Protein AF-A0A182SLU6-F1 (afdb_monomer)

Sequence (155 aa):
MRIFDRDQPFTFQLGAGQVIKGWDQGLTDMCVGEKRKLTIPPELGYGDRGAGNVIPGGATLLFDVELINIGDSPPTTNVFKEIDENKDMQLSREEVSEYLKKQMVAADGGQESEDIKNMIAEHDKLVEEIFQHEDKDKNGYISHDEFSGPKHDEL

InterPro domains:
  IPR001179 FKBP-type peptidyl-prolyl cis-trans isomerase domain [PF00254] (5-68)
  IPR001179 FKBP-type peptidyl-prolyl cis-trans isomerase domain [PS50059] (1-71)
  IPR002048 EF-hand domain [PF13499] (78-147)
  IPR002048 EF-hand domain [PS50222] (78-106)
  IPR002048 EF-hand domain [PS50222] (122-155)
  IPR011992 EF-hand domain pair [SSF47473] (78-148)
  IPR018247 EF-Hand 1, calcium-binding site [PS00018] (135-147)
  IPR046357 Peptidyl-prolyl cis-trans isomerase domain superfamily [G3DSA:3.10.50.40] (2-72)
  IPR052273 Peptidyl-prolyl cis-trans isomerase FKBP [PTHR46222] (6-155)

Mean predicted aligned error: 14.25 Å

Secondary structure (DSSP, 8-state):
-EETT-SS-----TTTTSS-HHHHHHTTTPPTT-EEEEEE-GGGTTGGG-BTTTB-TTPPEEEEEE-----SSS----HHHHH-SS-SSEE-HHHHHHHHHHHHHHHH----STHHHHHHHHHHHHHHHHHHHH-SS-SSSEETTT--S------

Solvent-accessible surface area (backbone atoms only — not comparable to full-atom values): 9344 Å² total; per-residue (Å²): 52,38,37,82,96,42,99,60,74,50,86,79,66,83,69,70,73,80,58,46,58,38,52,44,62,69,57,59,94,66,51,72,72,39,72,49,77,47,81,28,52,17,89,32,51,52,27,71,74,23,50,84,94,81,36,62,48,58,44,68,45,78,42,55,36,33,33,66,63,85,70,100,55,76,79,63,56,35,51,58,67,70,35,31,78,87,67,79,68,46,37,45,65,64,35,52,47,51,48,53,50,53,55,52,59,74,72,64,80,78,80,94,54,77,63,56,60,55,49,51,55,52,49,54,50,51,52,51,54,48,45,71,70,32,27,79,86,68,81,74,43,33,38,70,84,45,51,84,66,57,63,55,82,80,124

Foldseek 3Di:
DDWPPDPDDDDDDQCPPPAFQQCSPVVPPDDAFDKDKGWAFQVRHVAQPADPPPGHHRDTDITIDHRHDDDPDDPLPQVQVVLPPVPPQKHALVSQLVVVVVVVCVPPVDDDDVVVVVVVVVSNVVSVVCCVQQVPVPPRIHGPVSDPGRRDDDD

Organism: NCBI:txid74869

pLDDT: mean 81.55, std 14.19, range [39.69, 96.81]

Nearest PDB structures (foldseek):
  6m4w-assembly1_D  TM=9.367E-01  e=2.275E-07  Homo sapiens
  2pbc-assembly4_D  TM=9.710E-01  e=5.384E-07  Homo sapiens
  4nnr-assembly2_B  TM=9.657E-01  e=4.716E-07  Homo sapiens
  6m4v-assembly2_D  TM=9.275E-01  e=3.168E-07  Homo sapiens
  1bl4-assembly1_B  TM=9.309E-01  e=3.933E-06  Homo sapiens

Radius of gyration: 21.14 Å; Cα contacts (8 Å, |Δi|>4): 195; chains: 1; bounding box: 41×42×50 Å

Structure (mmCIF, N/CA/C/O backbone):
data_AF-A0A182SLU6-F1
#
_entry.id   AF-A0A182SLU6-F1
#
loop_
_atom_site.group_PDB
_atom_site.id
_atom_site.type_symbol
_atom_site.label_atom_id
_atom_site.label_alt_id
_atom_site.label_comp_id
_atom_site.label_asym_id
_atom_site.label_entity_id
_atom_site.label_seq_id
_atom_site.pdbx_PDB_ins_code
_atom_site.Cartn_x
_atom_site.Cartn_y
_atom_site.Cartn_z
_atom_site.occupancy
_atom_site.B_iso_or_equiv
_atom_site.auth_seq_id
_atom_site.auth_comp_id
_atom_site.auth_asym_id
_atom_site.auth_atom_id
_atom_site.pdbx_PDB_model_num
ATOM 1 N N . MET A 1 1 ? 4.290 -8.601 -8.126 1.00 80.31 1 MET A N 1
ATOM 2 C CA . MET A 1 1 ? 5.399 -8.922 -9.063 1.00 80.31 1 MET A CA 1
ATOM 3 C C . MET A 1 1 ? 6.720 -9.014 -8.307 1.00 80.31 1 MET A C 1
ATOM 5 O O . MET A 1 1 ? 6.915 -8.239 -7.387 1.00 80.31 1 MET A O 1
ATOM 9 N N . ARG A 1 2 ? 7.632 -9.925 -8.664 1.00 79.75 2 ARG A N 1
AT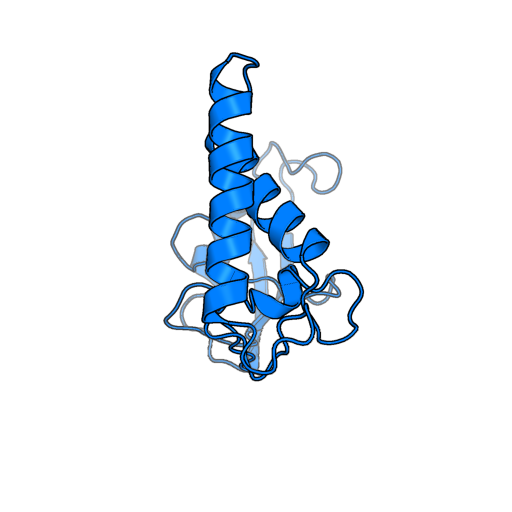OM 10 C CA . ARG A 1 2 ? 8.998 -9.995 -8.114 1.00 79.75 2 ARG A CA 1
ATOM 11 C C . ARG A 1 2 ? 10.005 -9.438 -9.116 1.00 79.75 2 ARG A C 1
ATOM 13 O O . ARG A 1 2 ? 9.843 -9.636 -10.316 1.00 79.75 2 ARG A O 1
ATOM 20 N N . ILE A 1 3 ? 11.054 -8.793 -8.616 1.00 80.81 3 ILE A N 1
ATOM 21 C CA . ILE A 1 3 ? 12.229 -8.374 -9.390 1.00 80.81 3 ILE A CA 1
ATOM 22 C C . ILE A 1 3 ? 13.418 -9.070 -8.749 1.00 80.81 3 ILE A C 1
ATOM 24 O O . ILE A 1 3 ? 13.543 -9.015 -7.531 1.00 80.81 3 ILE A O 1
ATOM 28 N N . PHE A 1 4 ? 14.269 -9.742 -9.518 1.00 70.50 4 PHE A N 1
ATOM 29 C CA . PHE A 1 4 ? 15.308 -10.594 -8.922 1.00 70.50 4 PHE A CA 1
ATOM 30 C C . PHE A 1 4 ? 16.335 -9.827 -8.071 1.00 70.50 4 PHE A C 1
ATOM 32 O O . PHE A 1 4 ? 16.836 -10.387 -7.103 1.00 70.50 4 PHE A O 1
ATOM 39 N N . ASP A 1 5 ? 16.565 -8.543 -8.355 1.00 67.12 5 ASP A N 1
ATOM 40 C CA . ASP A 1 5 ? 17.417 -7.661 -7.542 1.00 67.12 5 ASP A CA 1
ATOM 41 C C . ASP A 1 5 ? 16.705 -7.033 -6.325 1.00 67.12 5 ASP A C 1
ATOM 43 O O . ASP A 1 5 ? 17.300 -6.231 -5.605 1.00 67.12 5 ASP A O 1
ATOM 47 N N . ARG A 1 6 ? 15.422 -7.344 -6.081 1.00 64.44 6 ARG A N 1
ATOM 48 C CA . ARG A 1 6 ? 14.666 -6.858 -4.914 1.00 64.44 6 ARG A CA 1
ATOM 49 C C . ARG A 1 6 ? 14.105 -8.029 -4.110 1.00 64.44 6 ARG A C 1
ATOM 51 O O . ARG A 1 6 ? 13.367 -8.859 -4.634 1.00 64.44 6 ARG A O 1
ATOM 58 N N . ASP A 1 7 ? 14.401 -8.054 -2.812 1.00 57.81 7 ASP A N 1
ATOM 59 C CA . ASP A 1 7 ? 13.961 -9.136 -1.919 1.00 57.81 7 ASP A CA 1
ATOM 60 C C . ASP A 1 7 ? 12.443 -9.167 -1.674 1.00 57.81 7 ASP A C 1
ATOM 62 O O . ASP A 1 7 ? 11.914 -10.206 -1.281 1.00 57.81 7 ASP A O 1
ATOM 66 N N . GLN A 1 8 ? 11.722 -8.068 -1.934 1.00 70.19 8 GLN A N 1
ATOM 67 C CA . GLN A 1 8 ? 10.278 -7.981 -1.702 1.00 70.19 8 GLN A CA 1
ATOM 68 C C . GLN A 1 8 ? 9.458 -7.849 -2.996 1.00 70.19 8 GLN A C 1
ATOM 70 O O . GLN A 1 8 ? 9.860 -7.116 -3.910 1.00 70.19 8 GLN A O 1
ATOM 75 N N . PRO A 1 9 ? 8.288 -8.519 -3.079 1.00 75.06 9 PRO A N 1
ATOM 76 C CA . PRO A 1 9 ? 7.317 -8.291 -4.139 1.00 75.06 9 PRO A CA 1
ATOM 77 C C . PRO A 1 9 ? 6.870 -6.829 -4.208 1.00 75.06 9 PRO A C 1
ATOM 79 O O . PRO A 1 9 ? 6.657 -6.169 -3.197 1.00 75.06 9 PRO A O 1
ATOM 82 N N . PHE A 1 10 ? 6.688 -6.343 -5.426 1.00 80.31 10 PHE A N 1
ATOM 83 C CA . PHE A 1 10 ? 6.166 -5.027 -5.744 1.00 80.31 10 PHE A CA 1
ATOM 84 C C . PHE A 1 10 ? 4.777 -5.150 -6.381 1.00 80.31 10 PHE A C 1
ATOM 86 O O . PHE A 1 10 ? 4.582 -5.957 -7.300 1.00 80.31 10 PHE A O 1
ATOM 93 N N . THR A 1 11 ? 3.831 -4.339 -5.910 1.00 83.44 11 THR A N 1
ATOM 94 C CA . THR A 1 11 ? 2.442 -4.301 -6.386 1.00 83.44 11 THR A CA 1
ATOM 95 C C . THR A 1 11 ? 2.133 -2.918 -6.941 1.00 83.44 11 THR A C 1
ATOM 97 O O . THR A 1 11 ? 2.497 -1.911 -6.340 1.00 83.44 11 THR A O 1
ATOM 100 N N . PHE A 1 12 ? 1.483 -2.874 -8.099 1.00 83.31 12 PHE A N 1
ATOM 101 C CA . PHE A 1 12 ? 1.095 -1.644 -8.782 1.00 83.31 12 PHE A CA 1
ATOM 102 C C . PHE A 1 12 ? -0.074 -1.928 -9.727 1.00 83.31 12 PHE A C 1
ATOM 104 O O . PHE A 1 12 ? -0.305 -3.080 -10.104 1.00 83.31 12 PHE A O 1
ATOM 111 N N . GLN A 1 13 ? -0.786 -0.878 -10.131 1.00 83.56 13 GLN A N 1
ATOM 112 C CA . GLN A 1 13 ? -1.816 -0.976 -11.156 1.00 83.56 13 GLN A CA 1
ATOM 113 C C . GLN A 1 13 ? -1.193 -0.834 -12.549 1.00 83.56 13 GLN A C 1
ATOM 115 O O . GLN A 1 13 ? -0.632 0.211 -12.890 1.00 83.56 13 GLN A O 1
ATOM 120 N N . LEU A 1 14 ? -1.307 -1.886 -13.362 1.00 85.75 14 LEU A N 1
ATOM 121 C CA . LEU A 1 14 ? -0.772 -1.908 -14.721 1.00 85.75 14 LEU A CA 1
ATOM 122 C C . LEU A 1 14 ? -1.550 -0.955 -15.640 1.00 85.75 14 LEU A C 1
ATOM 124 O O . LEU A 1 14 ? -2.778 -1.000 -15.692 1.00 85.75 14 LEU A O 1
ATOM 128 N N . GLY A 1 15 ? -0.830 -0.104 -16.375 1.00 84.00 15 GLY A N 1
ATOM 129 C CA . GLY A 1 15 ? -1.415 0.814 -17.360 1.00 84.00 15 GLY A CA 1
ATOM 130 C C . GLY A 1 15 ? -1.984 2.109 -16.772 1.00 84.00 15 GLY A C 1
ATOM 131 O O . GLY A 1 15 ? -2.531 2.926 -17.510 1.00 84.00 15 GLY A O 1
ATOM 132 N N . ALA A 1 16 ? -1.843 2.323 -15.461 1.00 86.69 16 ALA A N 1
ATOM 133 C CA . ALA A 1 16 ? -2.260 3.550 -14.784 1.00 86.69 16 ALA A CA 1
ATOM 134 C C . ALA A 1 16 ? -1.161 4.633 -14.751 1.00 86.69 16 ALA A C 1
ATOM 136 O O . ALA A 1 16 ? -1.372 5.699 -14.175 1.00 86.69 16 ALA A O 1
ATOM 137 N N . GLY A 1 17 ? 0.024 4.381 -15.324 1.00 85.81 17 GLY A N 1
ATOM 138 C CA . GLY A 1 17 ? 1.152 5.315 -15.273 1.00 85.81 17 GLY A CA 1
ATOM 139 C C . GLY A 1 17 ? 1.808 5.428 -13.894 1.00 85.81 17 GLY A C 1
ATOM 140 O O . GLY A 1 17 ? 2.520 6.396 -13.638 1.00 85.81 17 GLY A O 1
ATOM 141 N N . GLN A 1 18 ? 1.571 4.464 -12.996 1.00 81.25 18 GLN A N 1
ATOM 142 C CA . GLN A 1 18 ? 2.176 4.421 -11.656 1.00 81.25 18 GLN A CA 1
ATOM 143 C C . GLN A 1 18 ? 3.656 4.008 -11.678 1.00 81.25 18 GLN A C 1
ATOM 145 O O . GLN A 1 18 ? 4.382 4.215 -10.707 1.00 81.25 18 GLN A O 1
ATOM 150 N N . VAL A 1 19 ? 4.104 3.412 -12.783 1.00 89.50 19 VAL A N 1
ATOM 151 C CA . VAL A 1 19 ? 5.470 2.924 -12.994 1.00 89.50 19 VAL A CA 1
ATOM 152 C C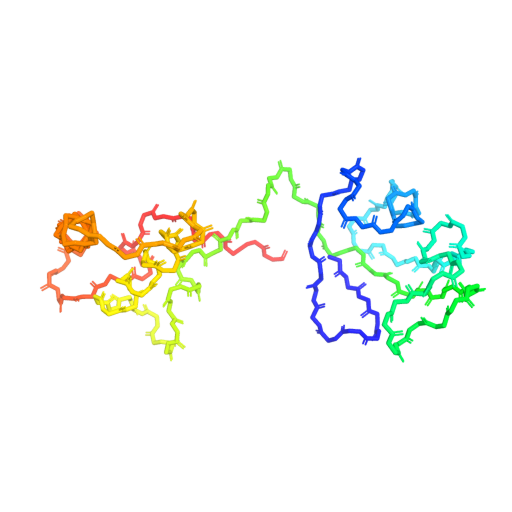 . VAL A 1 19 ? 6.061 3.522 -14.272 1.00 89.50 19 VAL A C 1
ATOM 154 O O . VAL A 1 19 ? 5.397 4.245 -15.015 1.00 89.50 19 VAL A O 1
ATOM 157 N N . ILE A 1 20 ? 7.338 3.234 -14.542 1.00 92.56 20 ILE A N 1
ATOM 158 C CA . ILE A 1 20 ? 7.973 3.638 -15.801 1.00 92.56 20 ILE A CA 1
ATOM 159 C C . ILE A 1 20 ? 7.216 3.050 -17.000 1.00 92.56 20 ILE A C 1
ATOM 161 O O . ILE A 1 20 ? 6.735 1.917 -16.954 1.00 92.56 20 ILE A O 1
ATOM 165 N N . LYS A 1 21 ? 7.155 3.799 -18.105 1.00 92.31 21 LYS A N 1
ATOM 166 C CA . LYS A 1 21 ? 6.387 3.412 -19.303 1.00 92.31 21 LYS A CA 1
ATOM 167 C C . LYS A 1 21 ? 6.779 2.037 -19.843 1.00 92.31 21 LYS A C 1
ATOM 169 O O . LYS A 1 21 ? 5.924 1.302 -20.324 1.00 92.31 21 LYS A O 1
ATOM 174 N N . GLY A 1 22 ? 8.060 1.680 -19.749 1.00 93.62 22 GLY A N 1
ATOM 175 C CA . GLY A 1 22 ? 8.554 0.375 -20.180 1.00 93.62 22 GLY A CA 1
ATOM 176 C C . GLY A 1 22 ? 7.975 -0.798 -19.385 1.00 93.62 22 GLY A C 1
ATOM 177 O O . GLY A 1 22 ? 7.862 -1.887 -19.933 1.00 93.62 22 GLY A O 1
ATOM 178 N N . TRP A 1 23 ? 7.573 -0.597 -18.127 1.00 93.00 23 TRP A N 1
ATOM 179 C CA . TRP A 1 23 ? 6.860 -1.618 -17.350 1.00 93.00 23 TRP A CA 1
ATOM 180 C C . TRP A 1 23 ? 5.389 -1.673 -17.723 1.00 93.00 23 TRP A C 1
ATOM 182 O O . TRP A 1 23 ? 4.889 -2.758 -18.001 1.00 93.00 23 TRP A O 1
ATOM 192 N N . ASP A 1 24 ? 4.733 -0.515 -17.810 1.00 90.50 24 ASP A N 1
ATOM 193 C CA . ASP A 1 24 ? 3.326 -0.438 -18.215 1.00 90.50 24 ASP A CA 1
ATOM 194 C C . ASP A 1 24 ? 3.071 -1.099 -19.575 1.00 90.50 24 ASP A C 1
ATOM 196 O O . ASP A 1 24 ? 2.019 -1.690 -19.780 1.00 90.50 24 ASP A O 1
ATOM 200 N N . GLN A 1 25 ? 4.045 -1.035 -20.486 1.00 92.00 25 GLN A N 1
ATOM 201 C CA . GLN A 1 25 ? 3.979 -1.692 -21.793 1.00 92.00 25 GLN A CA 1
ATOM 202 C C . GLN A 1 25 ? 4.559 -3.112 -21.785 1.00 92.00 25 GLN A C 1
ATOM 204 O O . GLN A 1 25 ? 4.029 -3.998 -22.440 1.00 92.00 25 GLN A O 1
ATOM 209 N N . GLY A 1 26 ? 5.671 -3.347 -21.085 1.00 90.56 26 GLY A N 1
ATOM 210 C CA . GLY A 1 26 ? 6.402 -4.618 -21.150 1.00 90.56 26 GLY A CA 1
ATOM 211 C C . GLY A 1 26 ? 5.775 -5.755 -20.343 1.00 90.56 26 GLY A C 1
ATOM 212 O O . GLY A 1 26 ? 6.116 -6.922 -20.557 1.00 90.56 26 GLY A O 1
ATOM 213 N N . LEU A 1 27 ? 4.877 -5.429 -19.414 1.00 91.50 27 LEU A N 1
ATOM 214 C CA . LEU A 1 27 ? 4.231 -6.384 -18.510 1.00 91.50 27 LEU A CA 1
ATOM 215 C C . LEU A 1 27 ? 2.794 -6.714 -18.918 1.00 91.50 27 LEU A C 1
ATOM 217 O O . LEU A 1 27 ? 2.148 -7.523 -18.254 1.00 91.50 27 LEU A O 1
ATOM 221 N N . THR A 1 28 ? 2.295 -6.128 -20.009 1.00 89.25 28 THR A N 1
ATOM 222 C CA . THR A 1 28 ? 0.994 -6.510 -20.560 1.00 89.25 28 THR A CA 1
ATOM 223 C C . THR A 1 28 ? 1.004 -7.975 -20.987 1.00 89.25 28 THR A C 1
ATOM 225 O O . THR A 1 28 ? 2.043 -8.534 -21.367 1.00 89.25 28 THR A O 1
ATOM 228 N N . ASP A 1 29 ? -0.167 -8.600 -20.885 1.00 87.25 29 ASP A N 1
ATOM 229 C CA . ASP A 1 29 ? -0.423 -9.983 -21.298 1.00 87.25 29 ASP A CA 1
ATOM 230 C C . ASP A 1 29 ? 0.487 -11.033 -20.633 1.00 87.25 29 ASP A C 1
ATOM 232 O O . ASP A 1 29 ? 0.695 -12.118 -21.175 1.00 87.25 29 ASP A O 1
ATOM 236 N N . MET A 1 30 ? 1.061 -10.726 -19.465 1.00 89.44 30 MET A N 1
ATOM 237 C CA . MET A 1 30 ? 1.750 -11.728 -18.652 1.00 89.44 30 MET A CA 1
ATOM 238 C C . MET A 1 30 ? 0.752 -12.652 -17.959 1.00 89.44 30 MET A C 1
ATOM 240 O O . MET A 1 30 ? -0.260 -12.205 -17.419 1.00 89.44 30 MET A O 1
ATOM 244 N N . CYS A 1 31 ? 1.084 -13.939 -17.902 1.00 85.75 31 CYS A N 1
ATOM 245 C CA . CYS A 1 31 ? 0.364 -14.903 -17.071 1.00 85.75 31 CYS A CA 1
ATOM 246 C C . CYS A 1 31 ? 0.973 -14.987 -15.663 1.00 85.75 31 CYS A C 1
ATOM 248 O O . CYS A 1 31 ? 2.179 -14.817 -15.477 1.00 85.75 31 CYS A O 1
ATOM 250 N N . VAL A 1 32 ? 0.153 -15.290 -14.655 1.00 85.75 32 VAL A N 1
ATOM 251 C CA . VAL A 1 32 ? 0.647 -15.591 -13.301 1.00 85.75 32 VAL A CA 1
ATOM 252 C C . VAL A 1 32 ? 1.654 -16.752 -13.357 1.00 85.75 32 VAL A C 1
ATOM 254 O O . VAL A 1 32 ? 1.411 -17.764 -14.010 1.00 85.75 32 VAL A O 1
ATOM 257 N N . GLY A 1 33 ? 2.804 -16.589 -12.700 1.00 82.12 33 GLY A N 1
ATOM 258 C CA . GLY A 1 33 ? 3.958 -17.494 -12.728 1.00 82.12 33 GLY A CA 1
ATOM 259 C C . GLY A 1 33 ? 4.935 -17.261 -13.889 1.00 82.12 33 GLY A C 1
ATOM 260 O O . GLY A 1 33 ? 6.001 -17.879 -13.931 1.00 82.12 33 GLY A O 1
ATOM 261 N N . GLU A 1 34 ? 4.614 -16.381 -14.841 1.00 89.12 34 GLU A N 1
ATOM 262 C CA . GLU A 1 34 ? 5.489 -16.092 -15.975 1.00 89.12 34 GLU A CA 1
ATOM 263 C C . GLU A 1 34 ? 6.708 -15.260 -15.553 1.00 89.12 34 GLU A C 1
ATOM 265 O O . GLU A 1 34 ? 6.605 -14.299 -14.784 1.00 89.12 34 GLU A O 1
ATOM 270 N N . LYS A 1 35 ? 7.871 -15.605 -16.119 1.00 91.62 35 LYS A N 1
ATOM 271 C CA . LYS A 1 35 ? 9.119 -14.849 -15.984 1.00 91.62 35 LYS A CA 1
ATOM 272 C C . LYS A 1 35 ? 9.455 -14.146 -17.284 1.00 91.62 35 LYS A C 1
ATOM 274 O O . LYS A 1 35 ? 9.433 -14.766 -18.346 1.00 91.62 35 LYS A O 1
ATOM 279 N N . ARG A 1 36 ? 9.834 -12.874 -17.197 1.00 92.50 36 ARG A N 1
ATOM 280 C CA . ARG A 1 36 ? 10.154 -12.051 -18.365 1.00 92.50 36 ARG A CA 1
ATOM 281 C C . ARG A 1 36 ? 11.434 -11.262 -18.131 1.00 92.50 36 ARG A C 1
ATOM 283 O O . ARG A 1 36 ? 11.729 -10.850 -17.013 1.00 92.50 36 ARG A O 1
ATOM 290 N N . LYS A 1 37 ? 12.196 -11.066 -19.206 1.00 93.69 37 LYS A N 1
ATOM 291 C CA . LYS A 1 37 ? 13.330 -10.141 -19.232 1.00 93.69 37 LYS A CA 1
ATOM 292 C C . LYS A 1 37 ? 12.915 -8.896 -19.997 1.00 93.69 37 LYS A C 1
ATOM 294 O O . LYS A 1 37 ? 12.486 -9.010 -21.143 1.00 93.69 37 LYS A O 1
ATOM 299 N N . LEU A 1 38 ? 13.032 -7.729 -19.379 1.00 93.56 38 LEU A N 1
ATOM 300 C CA . LEU A 1 38 ? 12.724 -6.449 -20.007 1.00 93.56 38 LEU A CA 1
ATOM 301 C C . LEU A 1 38 ? 14.008 -5.659 -20.236 1.00 93.56 38 LEU A C 1
ATOM 303 O O . LEU A 1 38 ? 14.753 -5.399 -19.294 1.00 93.56 38 LEU A O 1
ATOM 307 N N . THR A 1 39 ? 14.217 -5.235 -21.480 1.00 96.12 39 THR A N 1
ATOM 308 C CA . THR A 1 39 ? 15.244 -4.259 -21.855 1.00 96.12 39 THR A CA 1
ATOM 309 C C . THR A 1 39 ? 14.550 -2.942 -22.149 1.00 96.12 39 THR A C 1
ATOM 311 O O . THR A 1 39 ? 13.829 -2.827 -23.139 1.00 96.12 39 THR A O 1
ATOM 314 N N . ILE A 1 40 ? 14.733 -1.959 -21.273 1.00 95.94 40 ILE A N 1
ATOM 315 C CA . ILE A 1 40 ? 13.987 -0.703 -21.299 1.00 95.94 40 ILE A CA 1
ATOM 316 C C . ILE A 1 40 ? 14.948 0.429 -21.652 1.00 95.94 40 ILE A C 1
ATOM 318 O O . ILE A 1 40 ? 15.822 0.752 -20.842 1.00 95.94 40 ILE A O 1
ATOM 322 N N . PRO A 1 41 ? 14.812 1.035 -22.842 1.00 96.81 41 PRO A N 1
ATOM 323 C CA . PRO A 1 41 ? 15.635 2.170 -23.225 1.00 96.81 41 PRO A CA 1
ATOM 324 C C . PRO A 1 41 ? 15.270 3.404 -22.375 1.00 96.81 41 P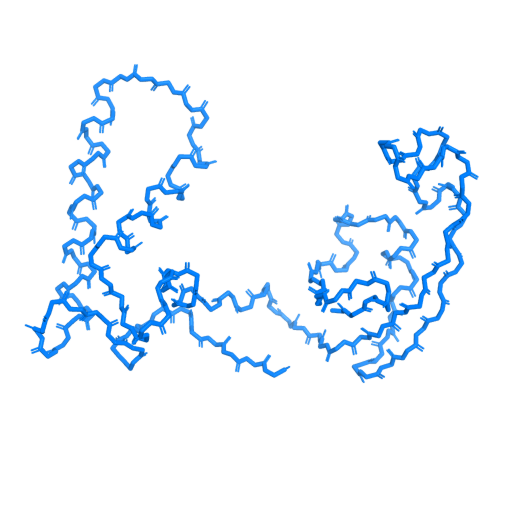RO A C 1
ATOM 326 O O . PRO A 1 41 ? 14.172 3.460 -21.802 1.00 96.81 41 PRO A O 1
ATOM 329 N N . PRO A 1 42 ? 16.169 4.395 -22.256 1.00 96.06 42 PRO A N 1
ATOM 330 C CA . PRO A 1 42 ? 15.998 5.517 -21.335 1.00 96.06 42 PRO A CA 1
ATOM 331 C C . PRO A 1 42 ? 14.697 6.298 -21.555 1.00 96.06 42 PRO A C 1
ATOM 333 O O . PRO A 1 42 ? 14.092 6.738 -20.579 1.00 96.06 42 PRO A O 1
ATOM 336 N N . GLU A 1 43 ? 14.204 6.412 -22.790 1.00 96.31 43 GLU A N 1
ATOM 337 C CA . GLU A 1 43 ? 12.969 7.136 -23.132 1.00 96.31 43 GLU A CA 1
ATOM 338 C C . GLU A 1 43 ? 11.709 6.501 -22.518 1.00 96.31 43 GLU A C 1
ATOM 340 O O . GLU A 1 43 ? 10.697 7.178 -22.317 1.00 96.31 43 GLU A O 1
ATOM 345 N N . LEU A 1 44 ? 11.771 5.203 -22.209 1.00 93.94 44 LEU A N 1
ATOM 346 C CA . LEU A 1 44 ? 10.712 4.444 -21.541 1.00 93.94 44 LEU A CA 1
ATOM 347 C C . LEU A 1 44 ? 11.005 4.198 -20.050 1.00 93.94 44 LEU A C 1
ATOM 349 O O . LEU A 1 44 ? 10.170 3.619 -19.353 1.00 93.94 44 LEU A O 1
ATOM 353 N N . GLY A 1 45 ? 12.173 4.633 -19.572 1.00 93.25 45 GLY A N 1
ATOM 354 C CA . GLY A 1 45 ? 12.626 4.552 -18.187 1.00 93.25 45 GLY A CA 1
ATOM 355 C C . GLY A 1 45 ? 12.674 5.929 -17.524 1.00 93.25 45 GLY A C 1
ATOM 356 O O . GLY A 1 45 ? 11.654 6.601 -17.390 1.00 93.25 45 GLY A O 1
ATOM 357 N N . TYR A 1 46 ? 13.871 6.338 -17.097 1.00 93.69 46 TYR A N 1
ATOM 358 C CA . TYR A 1 46 ? 14.105 7.586 -16.354 1.00 93.69 46 TYR A CA 1
ATOM 359 C C . TYR A 1 46 ? 14.674 8.737 -17.207 1.00 93.69 46 TYR A C 1
ATOM 361 O O . TYR A 1 46 ? 14.973 9.814 -16.686 1.00 93.69 46 TYR A O 1
ATOM 369 N N . GLY A 1 47 ? 14.818 8.533 -18.520 1.00 93.31 47 GLY A N 1
ATOM 370 C CA . GLY A 1 47 ? 15.338 9.521 -19.465 1.00 93.31 47 GLY A CA 1
ATOM 371 C C . GLY A 1 47 ? 16.730 10.047 -19.107 1.00 93.31 47 GLY A C 1
ATOM 372 O O . GLY A 1 47 ? 17.492 9.426 -18.364 1.00 93.31 47 GLY A O 1
ATOM 373 N N . ASP A 1 48 ? 17.051 11.241 -19.602 1.00 94.38 48 ASP A N 1
ATOM 374 C CA . ASP A 1 48 ? 18.342 11.904 -19.359 1.00 94.38 48 ASP A CA 1
ATOM 375 C C . ASP A 1 48 ? 18.526 12.375 -17.912 1.00 94.38 48 ASP A C 1
ATOM 377 O O . ASP A 1 48 ? 19.634 12.696 -17.492 1.00 94.38 48 ASP A O 1
ATOM 381 N N . ARG A 1 49 ? 17.438 12.433 -17.135 1.00 91.25 49 ARG A N 1
ATOM 382 C CA . ARG A 1 49 ? 17.477 12.855 -15.729 1.00 91.25 49 ARG A CA 1
ATOM 383 C C . ARG A 1 49 ? 17.939 11.739 -14.798 1.00 91.25 49 ARG A C 1
ATOM 385 O O . ARG A 1 49 ? 18.488 12.042 -13.743 1.00 91.25 49 ARG A O 1
ATOM 392 N N . GLY A 1 50 ? 17.726 10.477 -15.176 1.00 90.81 50 GLY A N 1
ATOM 393 C CA . GLY A 1 50 ? 18.004 9.342 -14.302 1.00 90.81 50 GLY A CA 1
ATOM 394 C C . GLY A 1 50 ? 17.109 9.329 -13.056 1.00 90.81 50 GLY A C 1
ATOM 395 O O . GLY A 1 50 ? 16.086 10.014 -12.990 1.00 90.81 50 GLY A O 1
ATOM 396 N N . ALA A 1 51 ? 17.489 8.534 -12.057 1.00 87.50 51 ALA A N 1
ATOM 397 C CA . ALA A 1 51 ? 16.786 8.438 -10.780 1.00 87.50 51 ALA A CA 1
ATOM 398 C C . ALA A 1 51 ? 17.772 8.637 -9.626 1.00 87.50 51 ALA A C 1
ATOM 400 O O . ALA A 1 51 ? 18.478 7.707 -9.226 1.00 87.50 51 ALA A O 1
ATOM 401 N N . GLY A 1 52 ? 17.822 9.862 -9.095 1.00 85.00 52 GLY A N 1
ATOM 402 C CA . GLY A 1 52 ? 18.707 10.223 -7.987 1.00 85.00 52 GLY A CA 1
ATOM 403 C C . GLY A 1 52 ? 20.161 9.818 -8.253 1.00 85.00 52 GLY A C 1
ATOM 404 O O . GLY A 1 52 ? 20.699 10.093 -9.320 1.00 85.00 52 GLY A O 1
ATOM 405 N N . ASN A 1 53 ? 20.772 9.124 -7.290 1.00 84.81 53 ASN A N 1
ATOM 406 C CA . ASN A 1 53 ? 22.146 8.614 -7.398 1.00 84.81 53 ASN A CA 1
ATOM 407 C C . ASN A 1 53 ? 22.223 7.130 -7.803 1.00 84.81 53 ASN A C 1
ATOM 409 O O . ASN A 1 53 ? 23.313 6.565 -7.810 1.00 84.81 53 ASN A O 1
ATOM 413 N N . VAL A 1 54 ? 21.087 6.482 -8.088 1.00 86.00 54 VAL A N 1
ATOM 414 C CA . VAL A 1 54 ? 21.026 5.030 -8.345 1.00 86.00 54 VAL A CA 1
ATOM 415 C C . VAL A 1 54 ? 20.955 4.687 -9.827 1.00 86.00 54 VAL A C 1
ATOM 417 O O . VAL A 1 54 ? 21.482 3.655 -10.231 1.00 86.00 54 VAL A O 1
ATOM 420 N N . ILE A 1 55 ? 20.339 5.542 -10.648 1.00 87.25 55 ILE A N 1
ATOM 421 C CA . ILE A 1 55 ? 20.237 5.326 -12.094 1.00 87.25 55 ILE A CA 1
ATOM 422 C C . ILE A 1 55 ? 20.769 6.564 -12.812 1.00 87.25 55 ILE A C 1
ATOM 424 O O . ILE A 1 55 ? 20.179 7.636 -12.653 1.00 87.25 55 ILE A O 1
ATOM 428 N N . PRO A 1 56 ? 21.849 6.445 -13.603 1.00 91.81 56 PRO A N 1
ATOM 429 C CA . PRO A 1 56 ? 22.363 7.570 -14.364 1.00 91.81 56 PRO A CA 1
ATOM 430 C C . PRO A 1 56 ? 21.400 7.969 -15.488 1.00 91.81 56 PRO A C 1
ATOM 432 O O . PRO A 1 56 ? 20.630 7.156 -16.004 1.00 91.81 56 PRO A O 1
ATOM 435 N N . GLY A 1 57 ? 21.465 9.239 -15.885 1.00 94.88 57 GLY A N 1
ATOM 436 C CA . GLY A 1 57 ? 20.762 9.734 -17.064 1.00 94.88 57 GLY A CA 1
ATOM 437 C C . GLY A 1 57 ? 21.157 8.970 -18.329 1.00 94.88 57 GLY A C 1
ATOM 438 O O . GLY A 1 57 ? 22.328 8.639 -18.514 1.00 94.88 57 GLY A O 1
ATOM 439 N N . GLY A 1 58 ? 20.182 8.669 -19.187 1.00 93.94 58 GLY A N 1
ATOM 440 C CA . GLY A 1 58 ? 20.408 7.951 -20.446 1.00 93.94 58 GLY A CA 1
ATOM 441 C C . GLY A 1 58 ? 20.661 6.444 -20.289 1.00 93.94 58 GLY A C 1
ATOM 442 O O . GLY A 1 58 ? 20.988 5.769 -21.264 1.00 93.94 58 GLY A O 1
ATOM 443 N N . ALA A 1 59 ? 20.512 5.888 -19.083 1.00 94.25 59 ALA A N 1
ATOM 444 C CA . ALA A 1 59 ? 20.708 4.463 -18.847 1.00 94.25 59 ALA A CA 1
ATOM 445 C C . ALA A 1 59 ? 19.626 3.602 -19.519 1.00 94.25 59 ALA A C 1
ATOM 447 O O . ALA A 1 59 ? 18.430 3.862 -19.390 1.00 94.25 59 ALA A O 1
ATOM 448 N N . THR A 1 60 ? 20.056 2.514 -20.163 1.00 95.00 60 THR A N 1
ATOM 449 C CA . THR A 1 60 ? 19.171 1.394 -20.512 1.00 95.00 60 THR A CA 1
ATOM 450 C C . THR A 1 60 ? 19.058 0.464 -19.310 1.00 95.00 60 THR A C 1
ATOM 452 O O . THR A 1 60 ? 20.071 0.080 -18.726 1.00 95.00 60 THR A O 1
ATOM 455 N N . LEU A 1 61 ? 17.833 0.100 -18.943 1.00 92.69 61 LEU A N 1
ATOM 456 C CA . LEU A 1 61 ? 17.547 -0.744 -17.788 1.00 92.69 61 LEU A CA 1
ATOM 457 C C . LEU A 1 61 ? 17.290 -2.181 -18.232 1.00 92.69 61 LEU A C 1
ATOM 459 O O . LEU A 1 61 ? 16.578 -2.418 -19.207 1.00 92.69 61 LEU A O 1
ATOM 463 N N . LEU A 1 62 ? 17.839 -3.132 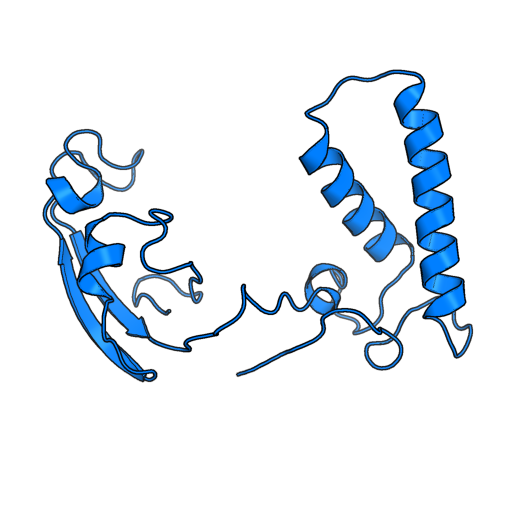-17.486 1.00 93.50 62 LEU A N 1
ATOM 464 C CA . LEU A 1 62 ? 17.604 -4.559 -17.669 1.00 93.50 62 LEU A CA 1
ATOM 465 C C . LEU A 1 62 ? 16.907 -5.081 -16.417 1.00 93.50 62 LEU A C 1
ATOM 467 O O . LEU A 1 62 ? 17.428 -4.917 -15.317 1.00 93.50 62 LEU A O 1
ATOM 471 N N . PHE A 1 63 ? 15.737 -5.689 -16.582 1.00 90.38 63 PHE A N 1
ATOM 472 C CA . PHE A 1 63 ? 14.984 -6.275 -15.478 1.00 90.38 63 PHE A CA 1
ATOM 473 C C . PHE A 1 63 ? 14.682 -7.738 -15.753 1.00 90.38 63 PHE A C 1
ATOM 475 O O . PHE A 1 63 ? 14.113 -8.063 -16.793 1.00 90.38 63 PHE A O 1
ATOM 482 N N . ASP A 1 64 ? 14.979 -8.590 -14.778 1.00 90.75 64 ASP A N 1
ATOM 483 C CA . ASP A 1 64 ? 14.412 -9.930 -14.688 1.00 90.75 64 ASP A CA 1
ATOM 484 C C . ASP A 1 64 ? 13.224 -9.872 -13.720 1.00 90.75 64 ASP A C 1
ATOM 486 O O . ASP A 1 64 ? 13.368 -9.448 -12.566 1.00 90.75 64 ASP A O 1
ATOM 490 N N . VAL A 1 65 ? 12.042 -10.263 -14.197 1.00 89.69 65 VAL A N 1
ATOM 491 C CA . VAL A 1 65 ? 10.781 -10.115 -13.462 1.00 89.69 65 VAL A CA 1
ATOM 492 C C . VAL A 1 65 ? 9.973 -11.404 -13.458 1.00 89.69 65 VAL A C 1
ATOM 494 O O . VAL A 1 65 ? 10.066 -12.206 -14.386 1.00 89.69 65 VAL A O 1
ATOM 497 N N . GLU A 1 66 ? 9.162 -11.587 -12.422 1.00 88.75 66 GLU A N 1
ATOM 498 C CA . GLU A 1 66 ? 8.225 -12.704 -12.282 1.00 88.75 66 GLU A CA 1
ATOM 499 C C . GLU A 1 66 ? 6.857 -12.186 -11.837 1.00 88.75 66 GLU A C 1
ATOM 501 O O . GLU A 1 66 ? 6.739 -11.469 -10.831 1.00 88.75 66 GLU A O 1
ATOM 506 N N . LEU A 1 67 ? 5.807 -12.539 -12.576 1.00 88.25 67 LEU A N 1
ATOM 507 C CA . LEU A 1 67 ? 4.448 -12.192 -12.188 1.00 88.25 67 LEU A CA 1
ATOM 508 C C . LEU A 1 67 ? 3.951 -13.183 -11.137 1.00 88.25 67 LEU A C 1
ATOM 510 O O . LEU A 1 67 ? 3.744 -14.350 -11.430 1.00 88.25 67 LEU A O 1
ATOM 514 N N . ILE A 1 68 ? 3.769 -12.714 -9.904 1.00 85.94 68 ILE A N 1
ATOM 515 C CA . ILE A 1 68 ? 3.368 -13.576 -8.781 1.00 85.94 68 ILE A CA 1
ATOM 516 C C . ILE A 1 68 ? 1.848 -13.755 -8.726 1.00 85.94 68 ILE A C 1
ATOM 518 O O . ILE A 1 68 ? 1.382 -14.855 -8.475 1.00 85.94 68 ILE A O 1
ATOM 522 N N . ASN A 1 69 ? 1.084 -12.682 -8.948 1.00 83.00 69 ASN A N 1
ATOM 523 C CA . ASN A 1 69 ? -0.371 -12.662 -8.810 1.00 83.00 69 ASN A CA 1
ATOM 524 C C . ASN A 1 69 ? -0.951 -11.492 -9.643 1.00 83.00 69 ASN A C 1
ATOM 526 O O . ASN A 1 69 ? -0.258 -10.486 -9.839 1.00 83.00 69 ASN A O 1
ATOM 530 N N . ILE A 1 70 ? -2.184 -11.637 -10.138 1.00 82.62 70 ILE A N 1
ATOM 531 C CA . ILE A 1 70 ? -3.010 -10.590 -10.757 1.00 82.62 70 ILE A CA 1
ATOM 532 C C . ILE A 1 70 ? -4.290 -10.506 -9.922 1.00 82.62 70 ILE A C 1
ATOM 534 O O . ILE A 1 70 ? -5.092 -11.435 -9.936 1.00 82.62 70 ILE A O 1
ATOM 538 N N . GLY A 1 71 ? -4.479 -9.401 -9.204 1.00 72.62 71 GLY A N 1
ATOM 539 C CA . GLY A 1 71 ? -5.725 -9.128 -8.493 1.00 72.62 71 GLY A CA 1
ATOM 540 C C . GLY A 1 71 ? -6.633 -8.219 -9.315 1.00 72.62 71 GLY A C 1
ATOM 541 O O . GLY A 1 71 ? -6.179 -7.192 -9.815 1.00 72.62 71 GLY A O 1
ATOM 542 N N . ASP A 1 72 ? -7.924 -8.548 -9.396 1.00 59.16 72 ASP A N 1
ATOM 543 C CA . ASP A 1 72 ? -8.969 -7.649 -9.920 1.00 59.16 72 ASP A CA 1
ATOM 544 C C . ASP A 1 72 ? -9.333 -6.525 -8.929 1.00 59.16 72 ASP A C 1
ATOM 546 O O . ASP A 1 72 ? -10.200 -5.692 -9.187 1.00 59.16 72 ASP A O 1
ATOM 550 N N . SER A 1 73 ? -8.680 -6.495 -7.768 1.00 44.78 73 SER A N 1
ATOM 551 C CA . SER A 1 73 ? -8.872 -5.495 -6.725 1.00 44.78 73 SER A CA 1
ATOM 552 C C . SER A 1 73 ? -7.550 -4.804 -6.398 1.00 44.78 73 SER A C 1
ATOM 554 O O . SER A 1 73 ? -6.494 -5.438 -6.512 1.00 44.78 73 SER A O 1
ATOM 556 N N . PRO A 1 74 ? -7.579 -3.519 -5.973 1.00 46.78 74 PRO A N 1
ATOM 557 C CA . PRO A 1 74 ? -6.428 -2.915 -5.303 1.00 46.78 74 PRO A CA 1
ATOM 558 C C . PRO A 1 74 ? -5.931 -3.888 -4.228 1.00 46.78 74 PRO A C 1
ATOM 560 O O . PRO A 1 74 ? -6.762 -4.647 -3.717 1.00 46.78 74 PRO A O 1
ATOM 563 N N . PRO A 1 75 ? -4.611 -3.917 -3.938 1.00 48.53 75 PRO A N 1
ATOM 564 C CA . PRO A 1 75 ? -4.026 -4.893 -3.024 1.00 48.53 75 PRO A CA 1
ATOM 565 C C . PRO A 1 75 ? -4.964 -5.072 -1.845 1.00 48.53 75 PRO A C 1
ATOM 567 O O . PRO A 1 75 ? -5.394 -4.075 -1.263 1.00 48.53 75 PRO A O 1
ATOM 570 N N . THR A 1 76 ? -5.361 -6.314 -1.572 1.00 50.19 76 THR A N 1
ATOM 571 C CA . THR A 1 76 ? -6.146 -6.619 -0.387 1.00 50.19 76 THR A CA 1
ATOM 572 C C . THR A 1 76 ? -5.242 -6.316 0.790 1.00 50.19 76 THR A C 1
ATOM 574 O O . THR A 1 76 ? -4.485 -7.164 1.254 1.00 50.19 76 THR A O 1
ATOM 577 N N . THR A 1 77 ? -5.218 -5.050 1.191 1.00 60.81 77 THR A N 1
ATOM 578 C CA . THR A 1 77 ? -4.458 -4.595 2.329 1.00 60.81 77 THR A CA 1
ATOM 579 C C . THR A 1 77 ? -4.970 -5.418 3.487 1.00 60.81 77 THR A C 1
ATOM 581 O O . THR A 1 77 ? -6.146 -5.335 3.842 1.00 60.81 77 THR A O 1
ATOM 584 N N . ASN A 1 78 ? -4.112 -6.278 4.025 1.00 73.44 78 ASN A N 1
ATOM 585 C CA . ASN A 1 78 ? -4.407 -6.944 5.270 1.00 73.44 78 ASN A CA 1
ATOM 586 C C . ASN A 1 78 ? -4.223 -5.890 6.361 1.00 73.44 78 ASN A C 1
ATOM 588 O O . ASN A 1 78 ? -3.152 -5.772 6.952 1.00 73.44 78 ASN A O 1
ATOM 592 N N . VAL A 1 79 ? -5.264 -5.078 6.551 1.00 82.81 79 VAL A N 1
ATOM 593 C CA . VAL A 1 79 ? -5.274 -3.940 7.474 1.00 82.81 79 VAL A CA 1
ATOM 594 C C . VAL A 1 79 ? -4.929 -4.425 8.878 1.00 82.81 79 VAL A C 1
ATOM 596 O O . VAL A 1 79 ? -4.198 -3.752 9.592 1.00 82.81 79 VAL A O 1
ATOM 599 N N . PHE A 1 80 ? -5.350 -5.642 9.231 1.00 85.38 80 PHE A N 1
ATOM 600 C CA . PHE A 1 80 ? -4.973 -6.279 10.488 1.00 85.38 80 PHE A CA 1
ATOM 601 C C . PHE A 1 80 ? -3.448 -6.350 10.666 1.00 85.38 80 PHE A C 1
ATOM 603 O O . PHE A 1 80 ? -2.928 -5.918 11.686 1.00 85.38 80 PHE A O 1
ATOM 610 N N . LYS A 1 81 ? -2.713 -6.824 9.650 1.00 84.62 81 LYS A N 1
ATOM 611 C CA . LYS A 1 81 ? -1.241 -6.914 9.694 1.00 84.62 81 LYS A CA 1
ATOM 612 C C . LYS A 1 81 ? -0.534 -5.564 9.664 1.00 84.62 81 LYS A C 1
ATOM 614 O O . LYS A 1 81 ? 0.611 -5.481 10.091 1.00 84.62 81 LYS A O 1
ATOM 619 N N . GLU A 1 82 ? -1.156 -4.543 9.086 1.00 84.75 82 GLU A N 1
ATOM 620 C CA . GLU A 1 82 ? -0.587 -3.194 9.097 1.00 84.75 82 GLU A CA 1
ATOM 621 C C . GLU A 1 82 ? -0.712 -2.533 10.471 1.00 84.75 82 GLU A C 1
ATOM 623 O O . GLU A 1 82 ? 0.160 -1.750 10.843 1.00 84.75 82 GLU A O 1
ATOM 628 N N . ILE A 1 83 ? -1.789 -2.842 11.198 1.00 89.56 83 ILE A N 1
ATOM 629 C CA . ILE A 1 83 ? -2.056 -2.313 12.536 1.00 89.56 83 ILE A CA 1
ATOM 630 C C . ILE A 1 83 ? -1.254 -3.081 13.599 1.00 89.56 83 ILE A C 1
ATOM 632 O O . ILE A 1 83 ? -0.714 -2.452 14.501 1.00 89.56 83 ILE A O 1
ATOM 636 N N . ASP A 1 84 ? -1.140 -4.408 13.481 1.00 89.19 84 ASP A N 1
ATOM 637 C CA . ASP A 1 84 ? -0.381 -5.275 14.401 1.00 89.19 84 ASP A CA 1
ATOM 638 C C . ASP A 1 84 ? 1.145 -5.066 14.259 1.00 89.19 84 ASP A C 1
ATOM 640 O O . ASP A 1 84 ? 1.865 -5.840 13.615 1.00 89.19 84 ASP A O 1
ATOM 644 N N . GLU A 1 85 ? 1.656 -3.970 14.829 1.00 87.19 85 GLU A N 1
ATOM 645 C CA . GLU A 1 85 ? 3.075 -3.605 14.768 1.00 87.19 85 GLU A CA 1
ATOM 646 C C . GLU A 1 85 ? 3.947 -4.589 15.562 1.00 87.19 85 GLU A C 1
ATOM 648 O O . GLU A 1 85 ? 5.088 -4.880 15.169 1.00 87.19 85 GLU A O 1
ATOM 653 N N . ASN A 1 86 ? 3.421 -5.106 16.675 1.00 87.38 86 ASN A N 1
ATOM 654 C CA . ASN A 1 86 ? 4.158 -5.972 17.588 1.00 87.38 86 ASN A CA 1
ATOM 655 C C . ASN A 1 86 ? 4.114 -7.469 17.183 1.00 87.38 86 ASN A C 1
ATOM 657 O O . ASN A 1 86 ? 4.972 -8.244 17.623 1.00 87.38 86 ASN A O 1
ATOM 661 N N . LYS A 1 87 ? 3.209 -7.839 16.264 1.00 88.25 87 LYS A N 1
ATOM 662 C CA . LYS A 1 87 ? 3.010 -9.176 15.678 1.00 88.25 87 LYS A CA 1
ATOM 663 C C . LYS A 1 87 ? 2.535 -10.234 16.669 1.00 88.25 87 LYS A C 1
ATOM 665 O O . LYS A 1 87 ? 2.898 -11.409 16.532 1.00 88.25 87 LYS A O 1
ATOM 670 N N . ASP A 1 88 ? 1.757 -9.839 17.666 1.00 91.06 88 ASP A N 1
ATOM 671 C CA . ASP A 1 88 ? 1.183 -10.742 18.662 1.00 91.06 88 ASP A CA 1
ATOM 672 C C . ASP A 1 88 ? -0.198 -11.287 18.266 1.00 91.06 88 ASP A C 1
ATOM 674 O O . ASP A 1 88 ? -0.795 -12.046 19.034 1.00 91.06 88 ASP A O 1
ATOM 678 N N . MET A 1 89 ? -0.659 -10.987 17.042 1.00 87.62 89 MET A N 1
ATOM 679 C CA . MET A 1 89 ? -1.949 -11.409 16.491 1.00 87.62 89 MET A CA 1
ATOM 680 C C . MET A 1 89 ? -3.160 -10.818 17.227 1.00 87.62 89 MET A C 1
ATOM 682 O O . MET A 1 89 ? -4.270 -11.358 17.126 1.00 87.62 89 MET A O 1
ATOM 686 N N . GLN A 1 90 ? -2.973 -9.713 17.944 1.00 93.88 90 GLN A N 1
ATOM 687 C CA . GLN A 1 90 ? -4.020 -8.966 18.627 1.00 93.88 90 GLN A CA 1
ATOM 688 C C . GLN A 1 90 ? -3.833 -7.472 18.354 1.00 93.88 90 GLN A C 1
ATOM 690 O O . GLN A 1 90 ? -2.721 -6.969 18.331 1.00 93.88 90 GLN A O 1
ATOM 695 N N . LEU A 1 91 ? -4.927 -6.737 18.153 1.00 93.88 91 LEU A N 1
ATOM 696 C CA . LEU A 1 91 ? -4.855 -5.285 18.000 1.00 93.88 91 LEU A CA 1
ATOM 697 C C . LEU A 1 91 ? -5.129 -4.623 19.345 1.00 93.88 91 LEU A C 1
ATOM 699 O O . LEU A 1 91 ? -6.234 -4.723 19.890 1.00 93.88 91 LEU A O 1
ATOM 703 N N . SER A 1 92 ? -4.122 -3.932 19.868 1.00 95.12 92 SER A N 1
ATOM 704 C CA . SER A 1 92 ? -4.252 -3.057 21.031 1.00 95.12 92 SER A CA 1
ATOM 705 C C . SER A 1 92 ? -4.920 -1.728 20.666 1.00 95.12 92 SER A C 1
ATOM 707 O O . SER A 1 92 ? -4.988 -1.318 19.501 1.00 95.12 92 SER A O 1
ATOM 709 N N . ARG A 1 93 ? -5.421 -1.013 21.678 1.00 92.81 93 ARG A N 1
ATOM 710 C CA . ARG A 1 93 ? -5.999 0.328 21.481 1.00 92.81 93 ARG A CA 1
ATOM 711 C C . ARG A 1 93 ? -4.970 1.293 20.918 1.00 92.81 93 ARG A C 1
ATOM 713 O O . ARG A 1 93 ? -5.309 2.132 20.089 1.00 92.81 93 ARG A O 1
ATOM 720 N N . GLU A 1 94 ? -3.731 1.165 21.369 1.00 91.75 94 GLU A N 1
ATOM 721 C CA . GLU A 1 94 ? -2.600 1.980 20.956 1.00 91.75 94 GLU A CA 1
ATOM 722 C C . GLU A 1 94 ? -2.291 1.785 19.470 1.00 91.75 94 GLU A C 1
ATOM 724 O O . GLU A 1 94 ? -2.146 2.768 18.749 1.00 91.75 94 GLU A O 1
ATOM 729 N N . GLU A 1 95 ? -2.270 0.543 18.988 1.00 91.94 95 GLU A N 1
ATOM 730 C CA . GLU A 1 95 ? -2.021 0.233 17.576 1.00 91.94 95 GLU A CA 1
ATOM 731 C C . GLU A 1 95 ? -3.131 0.768 16.664 1.00 91.94 95 GLU A C 1
ATOM 733 O O . GLU A 1 95 ? -2.857 1.446 15.669 1.00 91.94 95 GLU A O 1
ATOM 738 N N . VAL A 1 96 ? -4.398 0.541 17.030 1.00 91.38 96 VAL A N 1
ATOM 739 C CA . VAL A 1 96 ? -5.552 1.066 16.277 1.00 91.38 96 VAL A CA 1
ATOM 740 C C . VAL A 1 96 ? -5.548 2.600 16.271 1.00 91.38 96 VAL A C 1
ATOM 742 O O . VAL A 1 96 ? -5.792 3.226 15.237 1.00 91.38 96 VAL A O 1
ATOM 745 N N . SER A 1 97 ? -5.229 3.211 17.413 1.00 89.50 97 SER A N 1
ATOM 746 C CA . SER A 1 97 ? -5.107 4.661 17.567 1.00 89.50 97 SER A CA 1
ATOM 747 C C . SER A 1 97 ? -3.988 5.233 16.690 1.00 89.50 97 SER A C 1
ATOM 749 O O . SER A 1 97 ? -4.203 6.176 15.932 1.00 89.50 97 SER A O 1
ATOM 751 N N . GLU A 1 98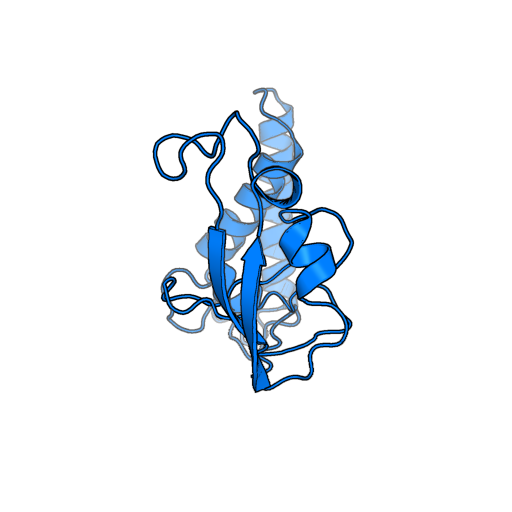 ? -2.794 4.648 16.700 1.00 87.62 98 GLU A N 1
ATOM 752 C CA . GLU A 1 98 ? -1.693 5.135 15.865 1.00 87.62 98 GLU A CA 1
ATOM 753 C C . GLU A 1 98 ? -1.985 4.968 14.367 1.00 87.62 98 GLU A C 1
ATOM 755 O O . GLU A 1 98 ? -1.675 5.861 13.573 1.00 87.62 98 GLU A O 1
ATOM 760 N N . TYR A 1 99 ? -2.650 3.882 13.967 1.00 85.81 99 TYR A N 1
ATOM 761 C CA . TYR A 1 99 ? -3.071 3.684 12.580 1.00 85.81 99 TYR A CA 1
ATOM 762 C C . TYR A 1 99 ? -4.054 4.762 12.101 1.00 85.81 99 TYR A C 1
ATOM 764 O O . TYR A 1 99 ? -3.826 5.399 11.068 1.00 85.81 99 TYR A O 1
ATOM 772 N N . LEU A 1 100 ? -5.122 5.018 12.863 1.00 85.00 100 LEU A N 1
ATOM 773 C CA . LEU A 1 100 ? -6.123 6.034 12.519 1.00 85.00 100 LEU A CA 1
ATOM 774 C C . LEU A 1 100 ? -5.515 7.442 12.481 1.00 85.00 100 LEU A C 1
ATOM 776 O O . LEU A 1 100 ? -5.780 8.217 11.559 1.00 85.00 100 LEU A O 1
ATOM 780 N N . LYS A 1 101 ? -4.615 7.747 13.419 1.00 81.81 101 LYS A N 1
ATOM 781 C CA . LYS A 1 101 ? -3.900 9.024 13.462 1.00 81.81 101 LYS A CA 1
ATOM 782 C C . LYS A 1 101 ? -3.003 9.217 12.239 1.00 81.81 101 LYS A C 1
ATOM 784 O O . LYS A 1 101 ? -3.010 10.295 11.644 1.00 81.81 101 LYS A O 1
ATOM 789 N N . LYS A 1 102 ? -2.263 8.181 11.817 1.00 77.38 102 LYS A N 1
ATOM 790 C CA . LYS A 1 102 ? -1.448 8.212 10.585 1.00 77.38 102 LYS A CA 1
ATOM 791 C C . LYS A 1 102 ? -2.311 8.491 9.345 1.00 77.38 102 LYS A C 1
ATOM 793 O O . LYS A 1 102 ? -1.898 9.286 8.502 1.00 77.38 102 LYS A O 1
ATOM 798 N N . GLN A 1 103 ? -3.507 7.902 9.254 1.00 71.12 103 GLN A N 1
ATOM 799 C CA . GLN A 1 103 ? -4.446 8.140 8.145 1.00 71.12 103 GLN A CA 1
ATOM 800 C C . GLN A 1 103 ? -4.967 9.585 8.114 1.00 71.12 103 GLN A C 1
ATOM 802 O O . GLN A 1 103 ? -5.029 10.197 7.049 1.00 71.12 103 GLN A O 1
ATOM 807 N N . MET A 1 104 ? -5.283 10.165 9.275 1.00 66.81 104 MET A N 1
ATOM 808 C CA . MET A 1 104 ? -5.752 11.553 9.373 1.00 66.81 104 MET A CA 1
ATOM 809 C C . MET A 1 104 ? -4.653 12.573 9.037 1.00 66.81 104 MET A C 1
ATOM 811 O O . MET A 1 104 ? -4.891 13.514 8.282 1.00 66.81 104 MET A O 1
ATOM 815 N N . VAL A 1 105 ? -3.425 12.364 9.527 1.00 63.16 105 VAL A N 1
ATOM 816 C CA . VAL A 1 105 ? -2.281 13.254 9.240 1.00 63.16 105 VAL A CA 1
ATOM 817 C C . VAL A 1 105 ? -1.895 13.222 7.758 1.00 63.16 105 VAL A C 1
ATOM 819 O O . VAL A 1 105 ? -1.512 14.248 7.196 1.00 63.16 105 VAL A O 1
ATOM 822 N N . ALA A 1 106 ? -2.027 12.067 7.102 1.00 57.34 106 ALA A N 1
ATOM 823 C CA . ALA A 1 106 ? -1.779 11.939 5.669 1.00 57.34 106 ALA A CA 1
ATOM 824 C C . ALA A 1 106 ? -2.803 12.701 4.801 1.00 57.34 106 ALA A C 1
ATOM 826 O O . ALA A 1 106 ? -2.491 13.030 3.656 1.00 57.34 106 ALA A O 1
ATOM 827 N N . ALA A 1 107 ? -3.997 12.997 5.329 1.00 52.75 107 ALA A N 1
ATOM 828 C CA . ALA A 1 107 ? -5.082 13.639 4.590 1.00 52.75 107 ALA A CA 1
ATOM 829 C C . ALA A 1 107 ? -5.103 15.181 4.687 1.00 52.75 107 ALA A C 1
ATOM 831 O O . ALA A 1 107 ? -5.629 15.816 3.775 1.00 52.75 107 ALA A O 1
ATOM 832 N N . ASP A 1 108 ? -4.534 15.788 5.739 1.00 52.50 108 ASP A N 1
ATOM 833 C CA . ASP A 1 108 ? -4.800 17.204 6.079 1.00 52.50 108 ASP A CA 1
ATOM 834 C C . ASP A 1 108 ? -3.628 18.191 5.865 1.00 52.50 108 ASP A C 1
ATOM 836 O O . ASP A 1 108 ? -3.793 19.401 5.971 1.00 52.50 108 ASP A O 1
ATOM 840 N N . GLY A 1 109 ? -2.419 17.745 5.511 1.00 53.75 109 GLY A N 1
ATOM 841 C CA . GLY A 1 109 ? -1.352 18.673 5.080 1.00 53.75 109 GLY A CA 1
ATOM 842 C C . GLY A 1 109 ? -0.805 19.650 6.143 1.00 53.75 109 GLY A C 1
ATOM 843 O O . GLY A 1 109 ? 0.036 20.479 5.805 1.00 53.75 109 GLY A O 1
ATOM 844 N N . GLY A 1 110 ? -1.201 19.512 7.412 1.00 54.53 110 GLY A N 1
ATOM 845 C CA . GLY A 1 110 ? -0.528 20.068 8.588 1.00 54.53 110 GLY A CA 1
ATOM 846 C C . GLY A 1 110 ? -0.698 21.573 8.815 1.00 54.53 110 GLY A C 1
ATOM 847 O O . GLY A 1 110 ? 0.108 22.371 8.338 1.00 54.53 110 GLY A O 1
ATOM 848 N N . GLN A 1 111 ? -1.647 21.950 9.679 1.00 43.75 111 GLN A N 1
ATOM 849 C CA . GLN A 1 111 ? -1.625 23.228 10.403 1.00 43.75 111 GLN A CA 1
ATOM 850 C C . GLN A 1 111 ? -2.331 23.121 11.770 1.00 43.75 111 GLN A C 1
ATOM 852 O O . GLN A 1 111 ? -3.465 22.671 11.865 1.00 43.75 111 GLN A O 1
ATOM 857 N N . GLU A 1 112 ? -1.637 23.526 12.844 1.00 51.53 112 GLU A N 1
ATOM 858 C CA . GLU A 1 112 ? -2.124 23.453 14.232 1.00 51.53 112 GLU A CA 1
ATOM 859 C C . GLU A 1 112 ? -3.165 24.538 14.560 1.00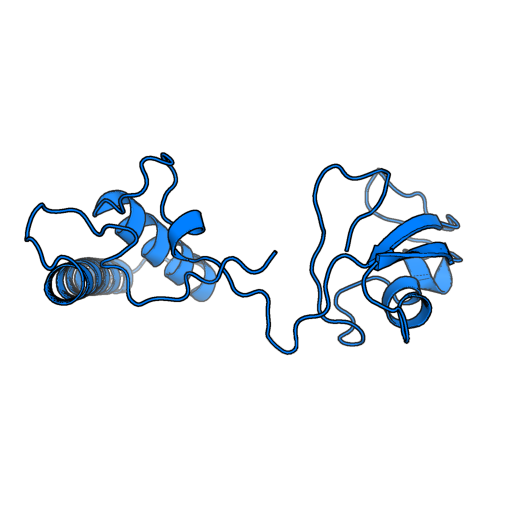 51.53 112 GLU A C 1
ATOM 861 O O . GLU A 1 112 ? -2.929 25.729 14.353 1.00 51.53 112 GLU A O 1
ATOM 866 N N . SER A 1 113 ? -4.308 24.118 15.114 1.00 52.22 113 SER A N 1
ATOM 867 C CA . SER A 1 113 ? -5.483 24.946 15.433 1.00 52.22 113 SER A CA 1
ATOM 868 C C . SER A 1 113 ? -6.417 24.192 16.409 1.00 52.22 113 SER A C 1
ATOM 870 O O . SER A 1 113 ? -6.205 23.005 16.657 1.00 52.22 113 SER A O 1
ATOM 872 N N . GLU A 1 114 ? -7.449 24.845 16.971 1.00 54.69 114 GLU A N 1
ATOM 873 C CA . GLU A 1 114 ? -8.526 24.223 17.789 1.00 54.69 114 GLU A CA 1
ATOM 874 C C . GLU A 1 114 ? -9.132 22.963 17.138 1.00 54.69 114 GLU A C 1
ATOM 876 O O . GLU A 1 114 ? -9.607 22.068 17.839 1.00 54.69 114 GLU A O 1
ATOM 881 N N . ASP A 1 115 ? -9.014 22.859 15.816 1.00 59.16 115 ASP A N 1
ATOM 882 C CA . ASP A 1 115 ? -9.362 21.699 14.999 1.00 59.16 115 ASP A CA 1
ATOM 883 C C . ASP A 1 115 ? -8.676 20.404 15.474 1.00 59.16 115 ASP A C 1
ATOM 885 O O . ASP A 1 115 ? -9.319 19.360 15.515 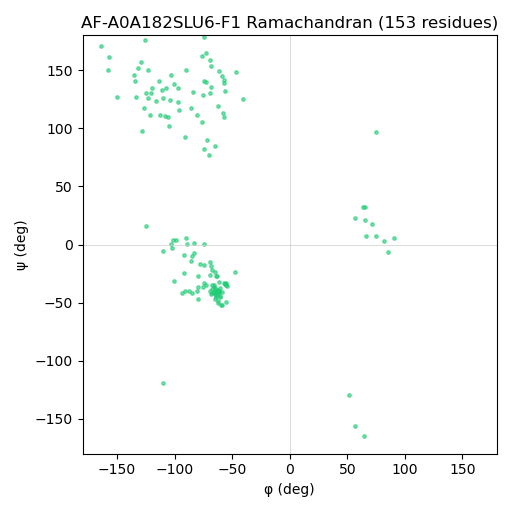1.00 59.16 115 ASP A O 1
ATOM 889 N N . ILE A 1 116 ? -7.431 20.466 15.971 1.00 58.03 116 ILE A N 1
ATOM 890 C CA . ILE A 1 116 ? -6.713 19.291 16.498 1.00 58.03 116 ILE A CA 1
ATOM 891 C C . ILE A 1 116 ? -7.395 18.729 17.749 1.00 58.03 116 ILE A C 1
ATOM 893 O O . ILE A 1 116 ? -7.441 17.516 17.923 1.00 58.03 116 ILE A O 1
ATOM 897 N N . LYS A 1 117 ? -7.948 19.570 18.633 1.00 63.75 117 LYS A N 1
ATOM 898 C CA . LYS A 1 117 ? -8.627 19.067 19.843 1.00 63.75 117 LYS A CA 1
ATOM 899 C C . LYS A 1 117 ? -9.922 18.343 19.493 1.00 63.75 117 LYS A C 1
ATOM 901 O O . LYS A 1 117 ? -10.213 17.312 20.092 1.00 63.75 117 LYS A O 1
ATOM 906 N N . ASN A 1 118 ? -10.675 18.878 18.532 1.00 66.31 118 ASN A N 1
ATOM 907 C CA . ASN A 1 118 ? -11.890 18.233 18.041 1.00 66.31 118 ASN A CA 1
ATOM 908 C C . ASN A 1 118 ? -11.548 16.935 17.302 1.00 66.31 118 ASN A C 1
ATOM 910 O O . ASN A 1 118 ? -12.176 15.917 17.569 1.00 66.31 118 ASN A O 1
ATOM 914 N N . MET A 1 119 ? -10.488 16.933 16.489 1.00 65.50 119 MET A N 1
ATOM 915 C CA . MET A 1 119 ? -9.979 15.727 15.834 1.00 65.50 119 MET A CA 1
ATOM 916 C C . MET A 1 119 ? -9.510 14.666 16.834 1.00 65.50 119 MET A C 1
ATOM 918 O O . MET A 1 119 ? -9.810 13.498 16.638 1.00 65.50 119 MET A O 1
ATOM 922 N N . ILE A 1 120 ? -8.825 15.038 17.924 1.00 68.62 120 ILE A N 1
ATOM 923 C CA . ILE A 1 120 ? -8.410 14.089 18.976 1.00 68.62 120 ILE A CA 1
ATOM 924 C C . ILE A 1 120 ? -9.631 13.496 19.691 1.00 68.62 120 ILE A C 1
ATOM 926 O O . ILE A 1 120 ? -9.676 12.297 19.942 1.00 68.62 120 ILE A O 1
ATOM 930 N N . ALA A 1 121 ? -10.644 14.308 19.996 1.00 74.56 121 ALA A N 1
ATOM 931 C CA . ALA A 1 121 ? -11.860 13.812 20.638 1.00 74.56 121 ALA A CA 1
ATOM 932 C C . ALA A 1 121 ? -12.678 12.893 19.710 1.00 74.56 121 ALA A C 1
ATOM 934 O O . ALA A 1 121 ? -13.239 11.893 20.160 1.00 74.56 121 ALA A O 1
ATOM 935 N N . GLU A 1 122 ? -12.746 13.214 18.416 1.00 77.00 122 GLU A N 1
ATOM 936 C CA . GLU A 1 122 ? -13.352 12.348 17.400 1.00 77.00 122 GLU A CA 1
ATOM 937 C C . GLU A 1 122 ? -12.557 11.054 17.228 1.00 77.00 122 GLU A C 1
ATOM 939 O O . GLU A 1 122 ? -13.145 9.978 17.151 1.00 77.00 122 GLU A O 1
ATOM 944 N N . HIS A 1 123 ? -11.230 11.149 17.244 1.00 79.25 123 HIS A N 1
ATOM 945 C CA . HIS A 1 123 ? -10.315 10.019 17.173 1.00 79.25 123 HIS A CA 1
ATOM 946 C C . HIS A 1 123 ? -10.529 9.027 18.319 1.00 79.25 123 HIS A C 1
ATOM 948 O O . HIS A 1 123 ? -10.767 7.846 18.068 1.00 79.25 123 HIS A O 1
ATOM 954 N N . ASP A 1 124 ? -10.531 9.502 19.565 1.00 84.44 124 ASP A N 1
ATOM 955 C CA . ASP A 1 124 ? -10.748 8.645 20.736 1.00 84.44 124 ASP A CA 1
ATOM 956 C C . ASP A 1 124 ? -12.130 7.973 20.691 1.00 84.44 124 ASP A C 1
ATOM 958 O O . ASP A 1 124 ? -12.261 6.779 20.969 1.00 84.44 124 ASP A O 1
ATOM 962 N N . LYS A 1 125 ? -13.161 8.710 20.255 1.00 87.81 125 LYS A N 1
ATOM 963 C CA . LYS A 1 125 ? -14.518 8.173 20.094 1.00 87.81 125 LYS A CA 1
ATOM 964 C C . LYS A 1 125 ? -14.586 7.083 19.023 1.00 87.81 125 LYS A C 1
ATOM 966 O O . LYS A 1 125 ? -15.258 6.077 19.232 1.00 87.81 125 LYS A O 1
ATOM 971 N N . LEU A 1 126 ? -13.889 7.257 17.899 1.00 87.56 126 LEU A N 1
ATOM 972 C CA . LEU A 1 126 ? -13.820 6.251 16.836 1.00 87.56 126 LEU A CA 1
ATOM 973 C C . LEU A 1 126 ? -13.124 4.976 17.320 1.00 87.56 126 LEU A C 1
ATOM 975 O O . LEU A 1 126 ? -13.629 3.882 17.078 1.00 87.56 126 LEU A O 1
ATOM 979 N N . VAL A 1 127 ? -12.010 5.103 18.047 1.00 89.88 127 VAL A N 1
ATOM 980 C CA . VAL A 1 127 ? -11.327 3.946 18.648 1.00 89.88 127 VAL A CA 1
ATOM 981 C C . VAL A 1 127 ? -12.263 3.226 19.620 1.00 89.88 127 VAL A C 1
ATOM 983 O O . VAL A 1 127 ? -12.383 2.003 19.573 1.00 89.88 127 VAL A O 1
ATOM 986 N N . GLU A 1 128 ? -12.974 3.956 20.479 1.00 90.38 128 GLU A N 1
ATOM 987 C CA . GLU A 1 128 ? -13.944 3.348 21.391 1.00 90.38 12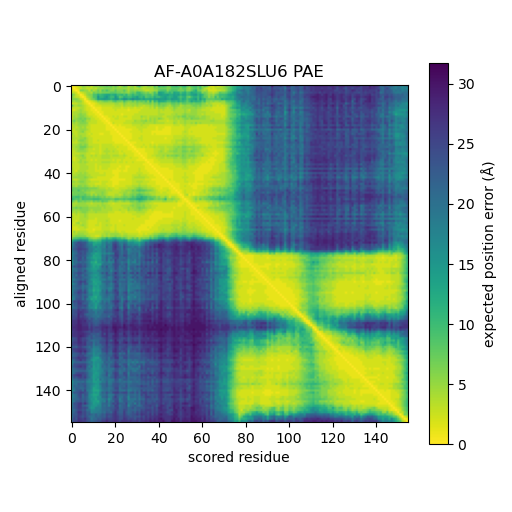8 GLU A CA 1
ATOM 988 C C . GLU A 1 128 ? -15.075 2.613 20.664 1.00 90.38 128 GLU A C 1
ATOM 990 O O . GLU A 1 128 ? -15.404 1.493 21.053 1.00 90.38 128 GLU A O 1
ATOM 995 N N . GLU A 1 129 ? -15.651 3.204 19.616 1.00 89.62 129 GLU A N 1
ATOM 996 C CA . GLU A 1 129 ? -16.717 2.585 18.818 1.00 89.62 129 GLU A CA 1
ATOM 997 C C . GLU A 1 129 ? -16.240 1.301 18.125 1.00 89.62 129 GLU A C 1
ATOM 999 O O . GLU A 1 129 ? -16.956 0.296 18.149 1.00 89.62 129 GLU A O 1
ATOM 1004 N N . ILE A 1 130 ? -15.016 1.299 17.581 1.00 90.06 130 ILE A N 1
ATOM 1005 C CA . ILE A 1 130 ? -14.395 0.108 16.987 1.00 90.06 130 ILE A CA 1
ATOM 1006 C C . ILE A 1 130 ? -14.283 -0.996 18.036 1.00 90.06 130 ILE A C 1
ATOM 1008 O O . ILE A 1 130 ? -14.784 -2.090 17.812 1.00 90.06 130 ILE A O 1
ATOM 1012 N N . PHE A 1 131 ? -13.711 -0.722 19.209 1.00 93.56 131 PHE A N 1
ATOM 1013 C CA . PHE A 1 131 ? -13.591 -1.744 20.252 1.00 93.56 131 PHE A CA 1
ATOM 1014 C C . PHE A 1 131 ? -14.958 -2.213 20.759 1.00 93.56 131 PHE A C 1
ATOM 1016 O O . PHE A 1 131 ? -15.157 -3.403 20.949 1.00 93.56 131 PHE A O 1
ATOM 1023 N N . GLN A 1 132 ? -15.946 -1.330 20.917 1.00 92.38 132 GLN A N 1
ATOM 1024 C CA . GLN A 1 132 ? -17.296 -1.755 21.313 1.00 92.38 132 GLN A CA 1
ATOM 1025 C C . GLN A 1 132 ? -17.953 -2.699 20.298 1.00 92.38 132 GLN A C 1
ATOM 1027 O O . GLN A 1 132 ? -18.770 -3.541 20.683 1.00 92.38 132 GLN A O 1
ATOM 1032 N N . HIS A 1 133 ? -17.640 -2.533 19.012 1.00 89.88 133 HIS A N 1
ATOM 1033 C CA . HIS A 1 133 ? -18.192 -3.358 17.950 1.00 89.88 133 HIS A CA 1
ATOM 1034 C C . HIS A 1 133 ? -17.379 -4.633 17.710 1.00 89.88 133 HIS A C 1
ATOM 1036 O O . HIS A 1 133 ? -17.979 -5.685 17.491 1.00 89.88 133 HIS A O 1
ATOM 1042 N N . GLU A 1 134 ? -16.053 -4.560 17.758 1.00 89.12 134 GLU A N 1
ATOM 1043 C CA . GLU A 1 134 ? -15.146 -5.634 17.349 1.00 89.12 134 GLU A CA 1
ATOM 1044 C C . GLU A 1 134 ? -14.722 -6.535 18.519 1.00 89.12 134 GLU A C 1
ATOM 1046 O O . GLU A 1 134 ? -14.767 -7.746 18.351 1.00 89.12 134 GLU A O 1
ATOM 1051 N N . ASP A 1 135 ? -14.406 -5.995 19.703 1.00 93.62 135 ASP A N 1
ATOM 1052 C CA . ASP A 1 135 ? -13.998 -6.771 20.893 1.00 93.62 135 ASP A CA 1
ATOM 1053 C C . ASP A 1 135 ? -15.219 -7.516 21.482 1.00 93.62 135 ASP A C 1
ATOM 1055 O O . ASP A 1 135 ? -16.004 -6.982 22.280 1.00 93.62 135 ASP A O 1
ATOM 1059 N N . LYS A 1 136 ? -15.452 -8.748 21.008 1.00 92.69 136 LYS A N 1
ATOM 1060 C CA . LYS A 1 136 ? -16.637 -9.557 21.335 1.00 92.69 136 LYS A CA 1
ATOM 1061 C C . LYS A 1 136 ? -16.493 -10.212 22.695 1.00 92.69 136 LYS A C 1
ATOM 1063 O O . LYS A 1 136 ? -17.497 -10.355 23.404 1.00 92.69 136 LYS A O 1
ATOM 1068 N N . ASP A 1 137 ? -15.284 -10.639 23.033 1.00 93.06 137 ASP A N 1
ATOM 1069 C CA . ASP A 1 137 ? -14.994 -11.292 24.304 1.00 93.06 137 ASP A CA 1
ATOM 1070 C C . ASP A 1 137 ? -14.714 -10.297 25.452 1.00 93.06 137 ASP A C 1
ATOM 1072 O O . ASP A 1 137 ? -14.762 -10.687 26.624 1.00 93.06 137 ASP A O 1
ATOM 1076 N N . LYS A 1 138 ? -14.572 -9.003 25.131 1.00 92.75 138 LYS A N 1
ATOM 1077 C CA . LYS A 1 138 ? -14.348 -7.874 26.047 1.00 92.75 138 LYS A CA 1
ATOM 1078 C C . LYS A 1 138 ? -13.029 -7.970 26.802 1.00 92.75 138 LYS A C 1
ATOM 1080 O O . LYS A 1 138 ? -12.951 -7.549 27.964 1.00 92.75 138 LYS A O 1
ATOM 1085 N N . ASN A 1 139 ? -12.011 -8.543 26.172 1.00 92.56 139 ASN A N 1
ATOM 1086 C CA . ASN A 1 139 ? -10.687 -8.697 26.761 1.00 92.56 139 ASN A CA 1
ATOM 1087 C C . ASN A 1 139 ? -9.815 -7.430 26.624 1.00 92.56 139 ASN A C 1
ATOM 1089 O O . ASN A 1 139 ? -8.756 -7.353 27.252 1.00 92.56 139 ASN A O 1
ATOM 1093 N N . GLY A 1 140 ? -10.277 -6.416 25.880 1.00 91.81 140 GLY A N 1
ATOM 1094 C CA . GLY A 1 140 ? -9.566 -5.158 25.656 1.00 91.81 140 GLY A CA 1
ATOM 1095 C C . GLY A 1 140 ? -8.655 -5.145 24.427 1.00 91.81 140 GLY A C 1
ATOM 1096 O O . GLY A 1 140 ? -7.972 -4.141 24.220 1.00 91.81 140 GLY A O 1
ATOM 1097 N N . TYR A 1 141 ? -8.673 -6.206 23.622 1.00 94.12 141 TYR A N 1
ATOM 1098 C CA . TYR A 1 141 ? -7.943 -6.388 22.370 1.00 94.12 141 TYR A CA 1
ATOM 1099 C C . TYR A 1 141 ? -8.910 -6.844 21.273 1.00 94.12 141 TYR A C 1
ATOM 1101 O O . TYR A 1 141 ? -9.967 -7.396 21.555 1.00 94.12 141 TYR A O 1
ATOM 1109 N N . ILE A 1 142 ? -8.551 -6.622 20.009 1.00 92.69 142 ILE A N 1
ATOM 1110 C CA . ILE A 1 142 ? -9.301 -7.170 18.871 1.00 92.69 142 ILE A CA 1
ATOM 1111 C C . ILE A 1 142 ? -8.460 -8.276 18.249 1.00 92.69 142 ILE A C 1
ATOM 1113 O O . ILE A 1 142 ? -7.418 -8.014 17.646 1.00 92.69 142 ILE A O 1
ATOM 1117 N N . SER A 1 143 ? -8.896 -9.523 18.395 1.00 91.94 143 SER A N 1
ATOM 1118 C CA . SER A 1 143 ? -8.228 -10.659 17.762 1.00 91.94 143 SER A CA 1
ATOM 1119 C C . SER A 1 143 ? -8.459 -10.696 16.246 1.00 91.94 143 SER A C 1
ATOM 1121 O O . SER A 1 143 ? -9.368 -10.067 15.698 1.00 91.94 143 SER A O 1
ATOM 1123 N N . HIS A 1 144 ? -7.654 -11.493 15.545 1.00 86.12 144 HIS A N 1
ATOM 1124 C CA . HIS A 1 144 ? -7.817 -11.721 14.104 1.00 86.12 144 HIS A CA 1
ATOM 1125 C C . HIS A 1 144 ? -9.212 -12.251 13.714 1.00 86.12 144 HIS A C 1
ATOM 1127 O O . HIS A 1 144 ? -9.744 -11.936 12.640 1.00 86.12 144 HIS A O 1
ATOM 1133 N N . ASP A 1 145 ? -9.816 -13.059 14.585 1.00 85.75 145 ASP A N 1
ATOM 1134 C CA . ASP A 1 145 ? -11.142 -13.633 14.360 1.00 85.75 145 ASP A CA 1
ATOM 1135 C C . ASP A 1 145 ? -12.252 -12.597 14.559 1.00 85.75 145 ASP A C 1
ATOM 1137 O O . ASP A 1 145 ? -13.227 -12.586 13.804 1.00 85.75 145 ASP A O 1
ATOM 1141 N N . GLU A 1 146 ? -12.074 -11.700 15.528 1.00 87.56 146 GLU A N 1
ATOM 1142 C CA . GLU A 1 146 ? -12.999 -10.615 15.852 1.00 87.56 146 GLU A CA 1
ATOM 1143 C C . GLU A 1 146 ? -12.984 -9.492 14.821 1.00 87.56 146 GLU A C 1
ATOM 1145 O O . GLU A 1 146 ? -14.039 -8.942 14.512 1.00 87.56 146 GLU A O 1
ATOM 1150 N N . PHE A 1 147 ? -11.815 -9.206 14.245 1.00 88.38 147 PHE A N 1
ATOM 1151 C CA . PHE A 1 147 ? -11.654 -8.153 13.256 1.00 88.38 147 PHE A CA 1
ATOM 1152 C C . PHE A 1 147 ? -12.486 -8.420 11.992 1.00 88.38 147 PHE A C 1
ATOM 1154 O O . PHE A 1 147 ? -12.288 -9.406 11.265 1.00 88.38 147 PHE A O 1
ATOM 1161 N N . SER A 1 148 ? -13.405 -7.502 11.709 1.00 81.69 148 SER A N 1
ATOM 1162 C CA . SER A 1 148 ? -14.322 -7.537 10.568 1.00 81.69 148 SER A CA 1
ATOM 1163 C C . SER A 1 148 ? -13.800 -6.811 9.320 1.00 81.69 148 SER A C 1
ATOM 1165 O O . SER A 1 148 ? -14.397 -6.928 8.247 1.00 81.69 148 SER A O 1
ATOM 1167 N N . GLY A 1 149 ? -12.688 -6.076 9.435 1.00 75.38 149 GLY A N 1
ATOM 1168 C CA . GLY A 1 149 ? -12.080 -5.331 8.332 1.00 75.38 149 GLY A CA 1
ATOM 1169 C C . GLY A 1 149 ? -11.339 -6.208 7.308 1.00 75.38 149 GLY A C 1
ATOM 1170 O O . GLY A 1 149 ? -11.253 -7.431 7.460 1.00 75.38 149 GLY A O 1
ATOM 1171 N N . PRO A 1 150 ? -10.773 -5.599 6.245 1.00 72.81 150 PRO A N 1
ATOM 1172 C CA . PRO A 1 150 ? -10.010 -6.321 5.231 1.00 72.81 150 PRO A CA 1
ATOM 1173 C C . PRO A 1 150 ? -8.832 -7.086 5.853 1.00 72.81 150 PRO A C 1
ATOM 1175 O O . PRO A 1 150 ? -7.861 -6.496 6.325 1.00 72.81 150 PRO A O 1
ATOM 1178 N N . LYS A 1 151 ? -8.940 -8.417 5.861 1.00 67.06 151 LYS A N 1
ATOM 1179 C CA . LYS A 1 151 ? -7.958 -9.349 6.445 1.00 67.06 151 LYS A CA 1
ATOM 1180 C C . LYS A 1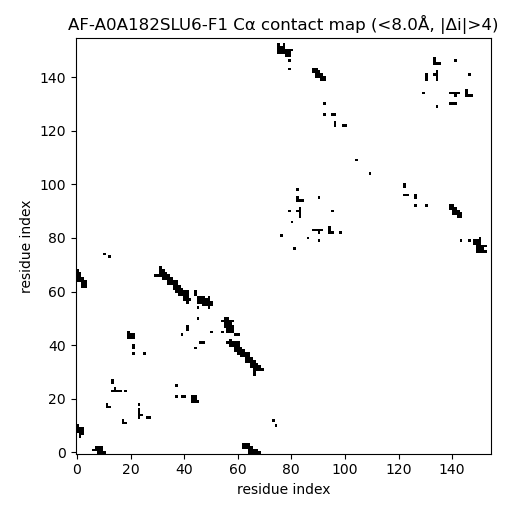 151 ? -7.460 -10.402 5.459 1.00 67.06 151 LYS A C 1
ATOM 1182 O O . LYS A 1 151 ? -6.937 -11.441 5.847 1.00 67.06 151 LYS A O 1
ATOM 1187 N N . HIS A 1 152 ? -7.691 -10.151 4.174 1.00 52.97 152 HIS A N 1
ATOM 1188 C CA . HIS A 1 152 ? -7.516 -11.140 3.124 1.00 52.97 152 HIS A CA 1
ATOM 1189 C C . HIS A 1 152 ? -6.033 -11.329 2.799 1.00 52.97 152 HIS A C 1
ATOM 1191 O O . HIS A 1 152 ? -5.405 -10.483 2.165 1.00 52.97 152 HIS A O 1
ATOM 1197 N N . ASP A 1 153 ? -5.491 -12.453 3.257 1.00 57.62 153 ASP A N 1
ATOM 1198 C CA . ASP A 1 153 ? -4.228 -13.014 2.797 1.00 57.62 153 ASP A CA 1
ATOM 1199 C C . ASP A 1 153 ? -4.520 -13.974 1.639 1.00 57.62 153 ASP A C 1
ATOM 1201 O O . ASP A 1 153 ? -4.776 -15.155 1.868 1.00 57.62 153 ASP A O 1
ATOM 1205 N N . GLU A 1 154 ? -4.478 -13.506 0.393 1.00 43.59 154 GLU A N 1
ATOM 1206 C CA . GLU A 1 154 ? -4.370 -14.430 -0.741 1.00 43.59 154 GLU A CA 1
ATOM 1207 C C . GLU A 1 154 ? -2.952 -14.409 -1.318 1.00 43.59 154 GLU A C 1
ATOM 1209 O O . GLU A 1 154 ? -2.539 -13.463 -1.985 1.00 43.59 154 GLU A O 1
ATOM 1214 N N . LEU A 1 155 ? -2.232 -15.468 -0.917 1.00 39.69 155 LEU A N 1
ATOM 1215 C CA . LEU A 1 155 ? -1.231 -16.297 -1.613 1.00 39.69 155 LEU A CA 1
ATOM 1216 C C . LEU A 1 155 ? -0.458 -15.693 -2.804 1.00 39.69 155 LEU A C 1
ATOM 1218 O O . LEU A 1 155 ? -1.068 -15.295 -3.825 1.00 39.69 155 LEU A O 1
#